Protein AF-A0A1Q3C7D0-F1 (afdb_monomer_lite)

Structure (mmCIF, N/CA/C/O backbone):
data_AF-A0A1Q3C7D0-F1
#
_entry.id   AF-A0A1Q3C7D0-F1
#
loop_
_atom_site.group_PDB
_atom_site.id
_atom_site.type_symbol
_atom_site.label_atom_id
_atom_site.label_alt_id
_atom_site.label_comp_id
_atom_site.label_asym_id
_atom_site.label_entity_id
_atom_site.label_seq_id
_atom_site.pdbx_PDB_ins_code
_atom_site.Cartn_x
_atom_site.Cartn_y
_atom_site.Cartn_z
_atom_site.occupancy
_atom_site.B_iso_or_equiv
_atom_site.auth_seq_id
_atom_site.auth_comp_id
_atom_site.auth_asym_id
_atom_site.auth_atom_id
_atom_site.pdbx_PDB_model_num
ATOM 1 N N . LYS A 1 1 ? -3.053 6.860 -17.282 1.00 46.75 1 LYS A N 1
ATOM 2 C CA . LYS A 1 1 ? -3.068 5.687 -18.195 1.00 46.75 1 LYS A CA 1
ATOM 3 C C . LYS A 1 1 ? -2.509 4.430 -17.510 1.00 46.75 1 LYS A C 1
ATOM 5 O O . LYS A 1 1 ? -3.273 3.499 -17.340 1.00 46.75 1 LYS A O 1
ATOM 10 N N . TYR A 1 2 ? -1.270 4.442 -16.994 1.00 44.44 2 TYR A N 1
ATOM 11 C CA . TYR A 1 2 ? -0.650 3.322 -16.248 1.00 44.44 2 TYR A CA 1
ATOM 12 C C . TYR A 1 2 ? -1.366 2.951 -14.932 1.00 44.44 2 TYR A C 1
ATOM 14 O O . TYR A 1 2 ? -1.734 1.800 -14.730 1.00 44.44 2 TYR A O 1
ATOM 22 N N . ALA A 1 3 ? -1.663 3.937 -14.076 1.00 39.59 3 ALA A N 1
ATOM 23 C CA . ALA A 1 3 ? -2.374 3.705 -12.813 1.00 39.59 3 ALA A CA 1
ATOM 24 C C . ALA A 1 3 ? -3.769 3.091 -13.017 1.00 39.59 3 ALA A C 1
ATOM 26 O O . ALA A 1 3 ? -4.148 2.187 -12.288 1.00 39.59 3 ALA A O 1
ATOM 27 N N . SER A 1 4 ? -4.509 3.530 -14.041 1.00 49.75 4 SER A N 1
ATOM 28 C CA . SER A 1 4 ? -5.826 2.976 -14.381 1.00 49.75 4 SER A CA 1
ATOM 29 C C . SER A 1 4 ? -5.745 1.535 -14.884 1.00 49.75 4 SER A C 1
ATOM 31 O O . SER A 1 4 ? -6.650 0.753 -14.624 1.00 49.75 4 SER A O 1
ATOM 33 N N . ASP A 1 5 ? -4.673 1.177 -15.591 1.00 59.44 5 ASP A N 1
ATOM 34 C CA . ASP A 1 5 ? -4.460 -0.173 -16.119 1.00 59.44 5 ASP A CA 1
ATOM 35 C C . ASP A 1 5 ? -4.084 -1.163 -15.007 1.00 59.44 5 ASP A C 1
ATOM 37 O O . ASP A 1 5 ? -4.596 -2.281 -14.942 1.00 59.44 5 ASP A O 1
ATOM 41 N N . ILE A 1 6 ? -3.264 -0.705 -14.057 1.00 54.91 6 ILE A N 1
ATOM 42 C CA . ILE A 1 6 ? -2.971 -1.447 -12.830 1.00 54.91 6 ILE A CA 1
ATOM 43 C C . ILE A 1 6 ? -4.221 -1.553 -11.965 1.00 54.91 6 ILE A C 1
ATOM 45 O O . ILE A 1 6 ? -4.510 -2.631 -11.463 1.00 54.91 6 ILE A O 1
ATOM 49 N N . PHE A 1 7 ? -4.988 -0.472 -11.810 1.00 50.56 7 PHE A N 1
ATOM 50 C CA . PHE A 1 7 ? -6.215 -0.496 -11.019 1.00 50.56 7 PHE A CA 1
ATOM 51 C C . PHE A 1 7 ? -7.241 -1.462 -11.621 1.00 50.56 7 PHE A C 1
ATOM 53 O O . PHE A 1 7 ? -7.872 -2.200 -10.876 1.00 50.56 7 PHE A O 1
ATOM 60 N N . LYS A 1 8 ? -7.338 -1.531 -12.958 1.00 54.22 8 LYS A N 1
ATOM 61 C CA . LYS A 1 8 ? -8.149 -2.529 -13.676 1.00 54.22 8 LYS A CA 1
ATOM 62 C C . LYS A 1 8 ? -7.659 -3.964 -13.452 1.00 54.22 8 LYS A C 1
ATOM 64 O O . LYS A 1 8 ? -8.473 -4.860 -13.241 1.00 54.22 8 LYS A O 1
ATOM 69 N N . ARG A 1 9 ? -6.343 -4.203 -13.458 1.00 53.06 9 ARG A N 1
ATOM 70 C CA . ARG A 1 9 ? -5.770 -5.525 -13.135 1.00 53.06 9 ARG A CA 1
ATOM 71 C C . ARG A 1 9 ? -5.977 -5.906 -11.667 1.00 53.06 9 ARG A C 1
ATOM 73 O O . ARG A 1 9 ? -6.390 -7.023 -11.384 1.00 53.06 9 ARG A O 1
ATOM 80 N N . ALA A 1 10 ? -5.782 -4.972 -10.742 1.00 49.03 10 ALA A N 1
ATOM 81 C CA . ALA A 1 10 ? -6.0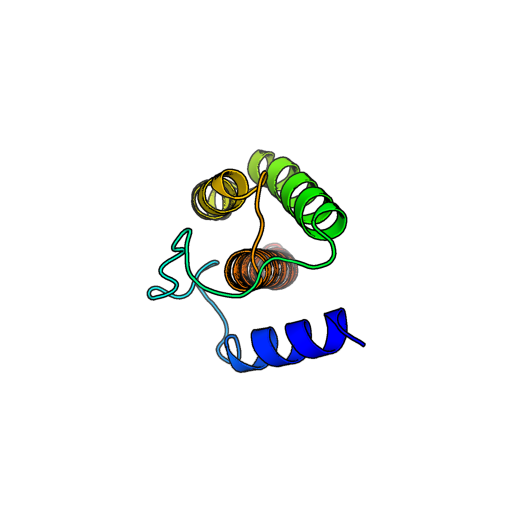28 -5.167 -9.317 1.00 49.03 10 ALA A CA 1
ATOM 82 C C . ALA A 1 10 ? -7.522 -5.380 -9.016 1.00 49.03 10 ALA A C 1
ATOM 84 O O . ALA A 1 10 ? -7.868 -6.193 -8.164 1.00 49.03 10 ALA A O 1
ATOM 85 N N . SER A 1 11 ? -8.426 -4.709 -9.741 1.00 46.47 11 SER A N 1
ATOM 86 C CA . SER A 1 11 ? -9.871 -4.926 -9.616 1.00 46.47 11 SER A CA 1
ATOM 87 C C . SER A 1 11 ? -10.315 -6.283 -10.166 1.00 46.47 11 SER A C 1
ATOM 89 O O . SER A 1 11 ? -11.238 -6.871 -9.613 1.00 46.47 11 SER A O 1
ATOM 91 N N . LEU A 1 12 ? -9.647 -6.795 -11.210 1.00 51.47 12 LEU A N 1
ATOM 92 C CA . LEU A 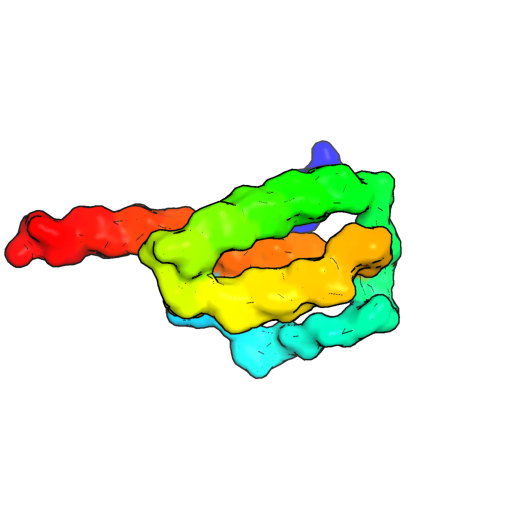1 12 ? -9.863 -8.150 -11.737 1.00 51.47 12 LEU A CA 1
ATOM 93 C C . LEU A 1 12 ? -9.387 -9.230 -10.754 1.00 51.47 12 LEU A C 1
ATOM 95 O O . LEU A 1 12 ? -10.084 -10.224 -10.569 1.00 51.47 12 LEU A O 1
ATOM 99 N N . ILE A 1 13 ? -8.252 -9.012 -10.084 1.00 49.34 13 ILE A N 1
ATOM 100 C CA . ILE A 1 13 ? -7.720 -9.928 -9.060 1.00 49.34 13 ILE A CA 1
ATOM 101 C C . ILE A 1 13 ? -8.549 -9.861 -7.761 1.00 49.34 13 ILE A C 1
ATOM 103 O O . ILE A 1 13 ? -8.751 -10.877 -7.112 1.00 49.34 13 ILE A O 1
ATOM 107 N N . GLY A 1 14 ? -9.090 -8.693 -7.398 1.00 46.81 14 GLY A N 1
ATOM 108 C CA . GLY A 1 14 ? -9.853 -8.480 -6.159 1.00 46.81 14 GLY A CA 1
ATOM 109 C C . GLY A 1 14 ? -11.380 -8.470 -6.312 1.00 46.81 14 GLY A C 1
ATOM 110 O O . GLY A 1 14 ? -12.049 -7.743 -5.580 1.00 46.81 14 GLY A O 1
ATOM 111 N N . SER A 1 15 ? -11.974 -9.160 -7.291 1.00 40.50 15 SER A N 1
ATOM 112 C CA . SER A 1 15 ? -13.433 -9.079 -7.534 1.00 40.50 15 SER A CA 1
ATOM 113 C C . SER A 1 15 ? -14.313 -9.870 -6.549 1.00 40.50 15 SER A C 1
ATOM 115 O O . SER A 1 15 ? -15.535 -9.864 -6.680 1.00 40.50 15 SER A O 1
ATOM 117 N N . LYS A 1 16 ? -13.733 -10.475 -5.508 1.00 43.09 16 LYS A N 1
ATOM 118 C CA . LYS A 1 16 ? -14.461 -10.946 -4.324 1.00 43.09 16 LYS A CA 1
ATOM 119 C C . LYS A 1 16 ? -14.143 -10.029 -3.153 1.00 43.09 16 LYS A C 1
ATOM 121 O O . LYS A 1 16 ? -12.997 -9.643 -2.968 1.00 43.09 16 LYS A O 1
ATOM 126 N N . THR A 1 17 ? -15.177 -9.658 -2.406 1.00 44.16 17 THR A N 1
ATOM 127 C CA . THR A 1 17 ? -15.101 -8.983 -1.103 1.00 44.16 17 THR A CA 1
ATOM 128 C C . THR A 1 17 ? -13.962 -9.581 -0.280 1.00 44.16 17 THR A C 1
ATOM 130 O O . THR A 1 17 ? -14.088 -10.698 0.222 1.00 44.16 17 THR A O 1
ATOM 133 N N . SER A 1 18 ? -12.826 -8.887 -0.221 1.00 45.62 18 SER A N 1
ATOM 134 C C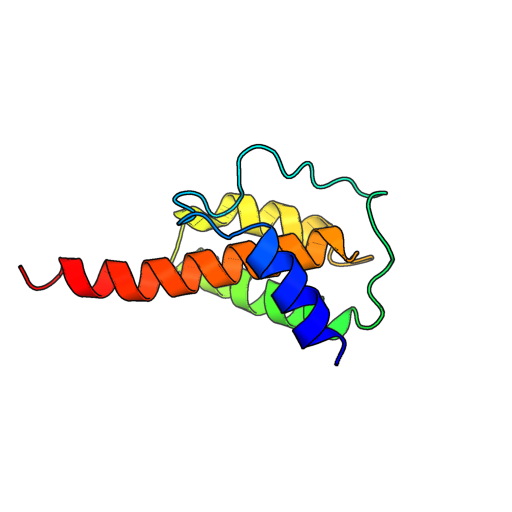A . SER A 1 18 ? -11.610 -9.457 0.351 1.00 45.62 18 SER A CA 1
ATOM 135 C C . SER A 1 18 ? -11.687 -9.295 1.859 1.00 45.62 18 SER A C 1
ATOM 137 O O . SER A 1 18 ? -11.424 -8.224 2.397 1.00 45.62 18 SER A O 1
ATOM 139 N N . THR A 1 19 ? -12.080 -10.361 2.552 1.00 54.97 19 THR A N 1
ATOM 140 C CA . THR A 1 19 ? -12.074 -10.446 4.020 1.00 54.97 19 THR A CA 1
ATOM 141 C C . THR A 1 19 ? -10.663 -10.425 4.609 1.00 54.97 19 THR A C 1
ATOM 143 O O . THR A 1 19 ? -10.513 -10.191 5.803 1.00 54.97 19 THR A O 1
ATOM 146 N N . SER A 1 20 ? -9.633 -10.639 3.786 1.00 58.69 20 SER A N 1
ATOM 147 C CA . SER A 1 20 ? -8.219 -10.562 4.159 1.00 58.69 20 SER A CA 1
ATOM 148 C C . SER A 1 20 ? -7.502 -9.484 3.337 1.00 58.69 20 SER A C 1
ATOM 150 O O . SER A 1 20 ? -7.773 -9.363 2.139 1.00 58.69 20 SER A O 1
ATOM 152 N N . PRO A 1 21 ? -6.561 -8.717 3.916 1.00 59.06 21 PRO A N 1
ATOM 153 C CA . PRO A 1 21 ? -5.808 -7.696 3.185 1.00 59.06 21 PRO A CA 1
ATOM 154 C C . PRO A 1 21 ? -4.854 -8.261 2.116 1.00 59.06 21 PRO A C 1
ATOM 156 O O . PRO A 1 21 ? -4.435 -7.531 1.218 1.00 59.06 21 PRO A O 1
ATOM 159 N N . LEU A 1 22 ? -4.541 -9.557 2.177 1.00 63.62 22 LEU A N 1
ATOM 160 C CA . LEU A 1 22 ? -3.912 -10.313 1.096 1.00 63.62 22 LEU A CA 1
ATOM 161 C C . LEU A 1 22 ? -4.700 -11.615 0.910 1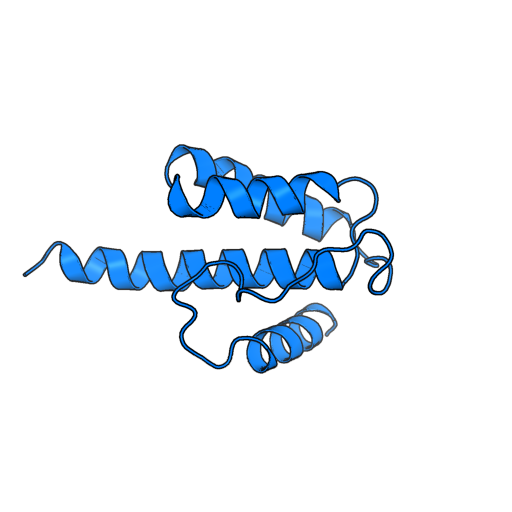.00 63.62 22 LEU A C 1
ATOM 163 O O . LEU A 1 22 ? -4.861 -12.382 1.863 1.00 63.62 22 LEU A O 1
ATOM 167 N N . GLU A 1 23 ? -5.205 -11.873 -0.298 1.00 54.94 23 GLU A N 1
ATOM 168 C CA . GLU A 1 23 ? -5.714 -13.203 -0.655 1.00 54.94 23 GLU A CA 1
ATOM 169 C C . GLU A 1 23 ? -4.600 -14.230 -0.403 1.00 54.94 23 GLU A C 1
ATOM 171 O O . GLU A 1 23 ? -3.444 -13.984 -0.758 1.00 54.94 23 GLU A O 1
ATOM 176 N N . GLN A 1 24 ? -4.946 -15.366 0.212 1.00 43.69 24 GLN A N 1
ATOM 177 C CA . GLN A 1 24 ? -4.050 -16.408 0.751 1.00 43.69 24 GLN A CA 1
ATOM 178 C C . GLN A 1 24 ? -3.030 -17.028 -0.235 1.00 43.69 24 GLN A C 1
ATOM 180 O O . GLN A 1 24 ? -2.351 -17.983 0.120 1.00 43.69 24 GLN A O 1
ATOM 185 N N . ASN A 1 25 ? -2.874 -16.499 -1.450 1.00 44.91 25 ASN A N 1
ATOM 186 C CA . ASN A 1 25 ? -1.999 -17.033 -2.493 1.00 44.91 25 ASN A CA 1
ATOM 187 C C . ASN A 1 25 ? -1.079 -15.994 -3.164 1.00 44.91 25 ASN A C 1
ATOM 189 O O . ASN A 1 25 ? -0.413 -16.323 -4.147 1.00 44.91 25 ASN A O 1
ATOM 193 N N . VAL A 1 26 ? -0.988 -14.751 -2.668 1.00 55.25 26 VAL A N 1
ATOM 194 C CA . VAL A 1 26 ? -0.008 -13.785 -3.205 1.00 55.25 26 VAL A CA 1
ATOM 195 C C . VAL A 1 26 ? 1.377 -14.088 -2.631 1.00 55.25 26 VAL A C 1
ATOM 197 O O . VAL A 1 26 ? 1.792 -13.536 -1.615 1.00 55.25 26 VAL A O 1
ATOM 200 N N . ILE A 1 27 ? 2.113 -14.977 -3.296 1.00 57.34 27 ILE A N 1
ATOM 201 C CA . ILE A 1 27 ? 3.533 -15.197 -3.014 1.00 57.34 27 ILE A CA 1
ATOM 202 C C . ILE A 1 27 ? 4.303 -13.969 -3.530 1.00 57.34 27 ILE A C 1
ATOM 204 O O . ILE A 1 27 ? 4.590 -13.853 -4.724 1.00 57.34 27 ILE A O 1
ATOM 208 N N . LEU A 1 28 ? 4.614 -13.030 -2.632 1.00 64.19 28 LEU A N 1
ATOM 209 C CA . LEU A 1 28 ? 5.478 -11.879 -2.910 1.00 64.19 28 LEU A CA 1
ATOM 210 C C . LEU A 1 28 ? 6.922 -12.369 -3.063 1.00 64.19 28 LEU A C 1
ATOM 212 O O . LEU A 1 28 ? 7.636 -12.544 -2.079 1.00 64.19 28 LEU A O 1
ATOM 216 N N . ARG A 1 29 ? 7.340 -12.648 -4.301 1.00 69.81 29 ARG A N 1
ATOM 217 C CA . ARG A 1 29 ? 8.726 -13.013 -4.614 1.00 69.81 29 ARG A CA 1
ATOM 218 C C . ARG A 1 29 ? 9.498 -11.820 -5.169 1.00 69.81 29 ARG A C 1
ATOM 220 O O . ARG A 1 29 ? 8.973 -11.086 -6.002 1.00 69.81 29 ARG A O 1
ATOM 227 N N . TYR A 1 30 ? 10.768 -11.713 -4.777 1.00 61.03 30 TYR A N 1
ATOM 228 C CA . TYR A 1 30 ? 11.708 -10.664 -5.198 1.00 61.03 30 TYR A CA 1
ATOM 229 C C . TYR A 1 30 ? 11.899 -10.549 -6.716 1.00 61.03 30 TYR A C 1
ATOM 231 O O . TYR A 1 30 ? 12.230 -9.477 -7.222 1.00 61.03 30 TYR A O 1
ATOM 239 N N . ASP A 1 31 ? 11.716 -11.646 -7.441 1.00 64.81 31 ASP A N 1
ATOM 240 C CA . ASP A 1 31 ? 11.949 -11.795 -8.874 1.00 64.81 31 ASP A CA 1
ATOM 241 C C . ASP A 1 31 ? 10.666 -11.734 -9.716 1.00 64.81 31 ASP A C 1
ATOM 243 O O . ASP A 1 31 ? 10.743 -11.694 -10.945 1.00 64.81 31 ASP A O 1
ATOM 247 N N . ASN A 1 32 ? 9.490 -11.670 -9.087 1.00 70.94 32 ASN A N 1
ATOM 248 C CA . ASN A 1 32 ? 8.228 -11.754 -9.808 1.00 70.94 32 ASN A CA 1
ATOM 249 C C . ASN A 1 32 ? 7.745 -10.374 -10.283 1.00 70.94 32 ASN A C 1
ATOM 251 O O . ASN A 1 32 ? 7.607 -9.440 -9.491 1.00 70.94 32 ASN A O 1
ATOM 255 N N . GLY A 1 33 ? 7.429 -10.259 -11.572 1.00 75.75 33 GLY A N 1
ATOM 256 C CA . GLY A 1 33 ? 6.924 -9.037 -12.204 1.00 75.75 33 GLY A CA 1
ATOM 257 C C . GLY A 1 33 ? 8.000 -8.044 -12.655 1.00 75.75 33 GLY A C 1
ATOM 258 O O . GLY A 1 33 ? 9.184 -8.167 -12.344 1.00 75.75 33 GLY A O 1
ATOM 259 N N . GLU A 1 34 ? 7.559 -7.039 -13.407 1.00 83.50 34 GLU A N 1
ATOM 260 C CA . GLU A 1 34 ? 8.417 -5.985 -13.962 1.00 83.50 34 GLU A CA 1
ATOM 261 C C . GLU A 1 34 ? 8.782 -4.925 -12.920 1.00 83.50 34 GLU A C 1
ATOM 263 O O . GLU A 1 34 ? 7.984 -4.631 -12.021 1.00 83.50 34 GLU A O 1
ATOM 268 N N . LEU A 1 35 ? 9.967 -4.327 -13.074 1.00 85.31 35 LEU A N 1
ATOM 269 C CA . LEU A 1 35 ? 10.399 -3.170 -12.293 1.00 85.31 35 LEU A CA 1
ATOM 270 C C . LEU A 1 35 ? 9.404 -2.022 -12.442 1.00 85.31 35 LEU A C 1
ATOM 272 O O . LEU A 1 35 ? 8.910 -1.728 -13.531 1.00 85.31 35 LEU A O 1
ATOM 276 N N . LEU A 1 36 ? 9.105 -1.358 -11.331 1.00 84.06 36 LEU A N 1
ATOM 277 C CA . LEU A 1 36 ? 8.150 -0.267 -11.345 1.00 84.06 36 LEU A CA 1
ATOM 278 C C . LEU A 1 36 ? 8.780 0.982 -11.980 1.00 84.06 36 LEU A C 1
ATOM 280 O O . LEU A 1 36 ? 9.757 1.516 -11.466 1.00 84.06 36 LEU A O 1
ATOM 284 N N . LEU A 1 37 ? 8.165 1.495 -13.051 1.00 79.75 37 LEU A N 1
ATOM 285 C CA . LEU A 1 37 ? 8.610 2.713 -13.752 1.00 79.75 37 LEU A CA 1
ATOM 286 C C . LEU A 1 37 ? 8.706 3.950 -12.845 1.00 79.75 37 LEU A C 1
ATOM 288 O O . LEU A 1 37 ? 9.503 4.846 -13.102 1.00 79.75 37 LEU A O 1
ATOM 292 N N . ASN A 1 38 ? 7.878 4.019 -11.801 1.00 84.12 38 ASN A N 1
ATOM 293 C CA . ASN A 1 38 ? 7.895 5.116 -10.840 1.00 84.12 38 ASN A CA 1
ATOM 294 C C . ASN A 1 38 ? 7.941 4.576 -9.397 1.00 84.12 38 ASN A C 1
ATOM 296 O O . ASN A 1 38 ? 6.885 4.374 -8.787 1.00 84.12 38 ASN A O 1
ATOM 300 N N . PRO A 1 39 ? 9.142 4.358 -8.831 1.00 87.19 39 PRO A N 1
ATOM 301 C CA . PRO A 1 39 ? 9.300 3.869 -7.462 1.00 87.19 39 PRO A CA 1
ATOM 302 C C . PRO A 1 39 ? 8.872 4.898 -6.402 1.00 87.19 39 PRO A C 1
ATOM 304 O O . PRO A 1 39 ? 8.568 4.517 -5.274 1.00 87.19 39 PRO A O 1
ATOM 307 N N . ILE A 1 40 ? 8.793 6.191 -6.743 1.00 90.81 40 ILE A N 1
ATOM 308 C CA . ILE A 1 40 ? 8.395 7.254 -5.805 1.00 90.81 40 ILE A CA 1
ATOM 309 C C . ILE A 1 40 ? 6.942 7.054 -5.368 1.00 90.81 40 ILE A C 1
ATOM 311 O O . ILE A 1 40 ? 6.655 7.096 -4.173 1.00 90.81 40 ILE A O 1
ATOM 315 N N . LEU A 1 41 ? 6.043 6.758 -6.314 1.00 87.94 41 LEU A N 1
ATOM 316 C CA . LEU A 1 41 ? 4.634 6.486 -6.006 1.00 87.94 41 LEU A CA 1
ATOM 317 C C . LEU A 1 41 ? 4.475 5.285 -5.070 1.00 87.94 41 LEU A C 1
ATOM 319 O O . LEU A 1 41 ? 3.685 5.338 -4.133 1.00 87.94 41 LEU A O 1
ATOM 323 N N . TYR A 1 42 ? 5.249 4.218 -5.288 1.00 90.12 42 TYR A N 1
ATOM 324 C CA . TYR A 1 42 ? 5.254 3.061 -4.393 1.00 90.12 42 TYR A CA 1
ATOM 325 C C . TYR A 1 42 ? 5.646 3.466 -2.969 1.00 90.12 42 TYR A C 1
ATOM 327 O O . TYR A 1 42 ? 4.914 3.185 -2.021 1.00 90.12 42 TYR A O 1
ATOM 335 N N . ARG A 1 43 ? 6.765 4.185 -2.824 1.00 91.81 43 ARG A N 1
ATOM 336 C CA . ARG A 1 43 ? 7.288 4.616 -1.521 1.00 91.81 43 ARG A CA 1
ATOM 337 C C . ARG A 1 43 ? 6.320 5.540 -0.784 1.00 91.81 43 ARG A C 1
ATOM 339 O O . ARG A 1 43 ? 6.151 5.390 0.422 1.00 91.81 43 ARG A O 1
ATOM 346 N N . GLN A 1 44 ? 5.656 6.451 -1.496 1.00 93.12 44 GLN A N 1
ATOM 347 C CA . GLN A 1 44 ? 4.636 7.328 -0.917 1.00 93.12 44 GLN A CA 1
ATOM 348 C C . GLN A 1 44 ? 3.456 6.530 -0.351 1.00 93.12 44 GLN A C 1
ATOM 350 O O . GLN A 1 44 ? 3.070 6.746 0.796 1.00 93.12 44 GLN A O 1
ATOM 355 N N . LEU A 1 45 ? 2.923 5.573 -1.119 1.00 92.12 45 LEU A N 1
ATOM 356 C CA . LEU A 1 45 ? 1.804 4.741 -0.669 1.00 92.12 45 LEU A CA 1
ATOM 357 C C . LEU A 1 45 ? 2.188 3.843 0.511 1.00 92.12 45 LEU A C 1
ATOM 359 O O . LEU A 1 45 ? 1.434 3.752 1.479 1.00 92.12 45 LEU A O 1
ATOM 363 N N . VAL A 1 46 ? 3.367 3.215 0.466 1.00 92.88 46 VAL A N 1
ATOM 364 C CA . VAL A 1 46 ? 3.872 2.416 1.591 1.00 92.88 46 VAL A CA 1
ATOM 365 C C . VAL A 1 46 ? 4.075 3.289 2.830 1.00 92.88 46 VAL A C 1
ATOM 367 O O . VAL A 1 46 ? 3.690 2.875 3.917 1.00 92.88 46 VAL A O 1
ATOM 370 N N . GLY A 1 47 ? 4.577 4.519 2.684 1.00 93.81 47 GLY A N 1
ATOM 371 C CA . GLY A 1 47 ? 4.688 5.474 3.791 1.00 93.81 47 GLY A CA 1
ATOM 372 C C . GLY A 1 47 ? 3.340 5.783 4.453 1.00 93.81 47 GLY A C 1
ATOM 373 O O . GLY A 1 47 ? 3.234 5.765 5.679 1.00 93.81 47 GLY A O 1
ATOM 374 N N . SER A 1 48 ? 2.281 5.984 3.662 1.00 93.00 48 SER A N 1
ATOM 375 C CA . SER A 1 48 ? 0.923 6.153 4.198 1.00 93.00 48 SER A CA 1
ATOM 376 C C . SER A 1 48 ? 0.416 4.901 4.924 1.00 93.00 48 SER A C 1
ATOM 378 O O . SER A 1 48 ? -0.221 5.013 5.970 1.00 93.00 48 SER A O 1
ATOM 380 N N . LEU A 1 49 ? 0.716 3.705 4.407 1.00 91.81 49 LEU A N 1
ATOM 381 C CA . LEU A 1 49 ? 0.347 2.444 5.054 1.00 91.81 49 LEU A CA 1
ATOM 382 C C . LEU A 1 49 ? 1.089 2.228 6.378 1.00 91.81 49 LEU A C 1
ATOM 384 O O . LEU A 1 49 ? 0.468 1.806 7.348 1.00 91.81 49 LEU A O 1
ATOM 388 N N . VAL A 1 50 ? 2.379 2.567 6.450 1.00 93.38 50 VAL A N 1
ATOM 389 C CA . VAL A 1 50 ? 3.171 2.518 7.692 1.00 93.38 50 VAL A CA 1
ATOM 390 C C . VAL A 1 50 ? 2.529 3.386 8.767 1.00 93.38 50 VAL A C 1
ATOM 392 O O . VAL A 1 50 ? 2.362 2.934 9.895 1.00 93.38 50 VAL A O 1
ATOM 395 N N . TYR A 1 51 ? 2.091 4.597 8.423 1.00 91.75 51 TYR A N 1
ATOM 396 C CA . TYR A 1 51 ? 1.385 5.452 9.376 1.00 91.75 51 TYR A CA 1
ATOM 397 C C . TYR A 1 51 ? 0.094 4.794 9.890 1.00 91.75 51 TYR A C 1
ATOM 399 O O . TYR A 1 51 ? -0.171 4.792 11.090 1.00 91.75 51 TYR A O 1
ATOM 407 N N . LEU A 1 52 ? -0.674 4.159 9.000 1.00 88.69 52 LEU A N 1
ATOM 408 C CA . LEU A 1 52 ? -1.907 3.457 9.367 1.00 88.69 52 LEU A CA 1
ATOM 409 C C . LEU A 1 52 ? -1.677 2.246 10.279 1.00 88.69 52 LEU A C 1
ATOM 411 O O . LEU A 1 52 ? -2.550 1.943 11.087 1.00 88.69 52 LEU A O 1
ATOM 415 N N . THR A 1 53 ? -0.519 1.582 10.220 1.00 90.75 53 THR A N 1
ATOM 416 C CA . THR A 1 53 ? -0.223 0.462 11.136 1.00 90.75 53 THR A CA 1
ATOM 417 C C . THR A 1 53 ? -0.207 0.864 12.612 1.00 90.75 53 THR A C 1
ATOM 419 O O . THR A 1 53 ? -0.433 0.014 13.468 1.00 90.75 53 THR A O 1
ATOM 422 N N . MET A 1 54 ? -0.022 2.154 12.917 1.00 88.88 54 MET A N 1
ATOM 423 C CA . MET A 1 54 ? -0.067 2.666 14.292 1.00 88.88 54 MET A CA 1
ATOM 424 C C . MET A 1 54 ? -1.475 2.614 14.893 1.00 88.88 54 MET A C 1
ATOM 426 O O . MET A 1 54 ? -1.624 2.499 16.105 1.00 88.88 54 MET A O 1
ATOM 430 N N . THR A 1 55 ? -2.514 2.695 14.059 1.00 84.75 55 THR A N 1
ATOM 431 C CA . THR A 1 55 ? -3.921 2.662 14.491 1.00 84.75 55 THR A CA 1
ATOM 432 C C . THR A 1 55 ? -4.637 1.375 14.087 1.00 84.75 55 THR A C 1
ATOM 434 O O . THR A 1 55 ? -5.720 1.091 14.598 1.00 84.75 55 THR A O 1
ATOM 437 N N . ARG A 1 56 ? -4.048 0.582 13.182 1.00 83.88 56 ARG A N 1
ATOM 438 C CA . ARG A 1 56 ? -4.633 -0.640 12.620 1.00 83.88 56 ARG A CA 1
ATOM 439 C C . ARG A 1 56 ? -3.648 -1.802 12.618 1.00 83.88 56 ARG A C 1
ATOM 441 O O . ARG A 1 56 ? -2.856 -1.980 11.692 1.00 83.88 56 ARG A O 1
ATOM 448 N N . LEU A 1 57 ? -3.733 -2.621 13.666 1.00 86.44 57 LEU A N 1
ATOM 449 C CA . LEU A 1 57 ? -2.857 -3.779 13.845 1.00 86.44 57 LEU A CA 1
ATOM 450 C C . LEU A 1 57 ? -3.164 -4.937 12.882 1.00 86.44 57 LEU A C 1
ATOM 452 O O . LEU A 1 57 ? -2.286 -5.748 12.598 1.00 86.44 57 LEU A O 1
ATOM 456 N N . ASP A 1 58 ? -4.375 -4.986 12.325 1.00 83.06 58 ASP A N 1
ATOM 457 C CA . ASP A 1 58 ? -4.832 -6.017 11.387 1.00 83.06 58 ASP A CA 1
ATOM 458 C C . ASP A 1 58 ? -4.101 -5.984 10.032 1.00 83.06 58 ASP A C 1
ATOM 460 O O . ASP A 1 58 ? -4.090 -6.980 9.310 1.00 83.06 58 ASP A O 1
ATOM 464 N N . ILE A 1 59 ? -3.436 -4.870 9.705 1.00 86.38 59 ILE A N 1
ATOM 465 C CA . ILE A 1 59 ? -2.645 -4.714 8.476 1.00 86.38 59 ILE A CA 1
ATOM 466 C C . ILE A 1 59 ? -1.126 -4.697 8.711 1.00 86.38 59 ILE A C 1
ATOM 468 O O . ILE A 1 59 ? -0.369 -4.648 7.744 1.00 86.38 59 ILE A O 1
ATOM 472 N N . VAL A 1 60 ? -0.647 -4.756 9.960 1.00 89.12 60 VAL A N 1
ATOM 473 C CA . VAL A 1 60 ? 0.792 -4.627 10.285 1.00 89.12 60 VAL A CA 1
ATOM 474 C C . VAL A 1 60 ? 1.634 -5.641 9.521 1.00 89.12 60 VAL A C 1
ATOM 476 O O . VAL A 1 60 ? 2.618 -5.274 8.881 1.00 89.12 60 VAL A O 1
ATOM 479 N N . TYR A 1 61 ? 1.227 -6.911 9.553 1.00 88.19 61 TYR A N 1
ATOM 480 C CA . TYR A 1 61 ? 1.979 -7.996 8.928 1.00 88.19 61 TYR A CA 1
ATOM 481 C C . TYR A 1 61 ? 2.134 -7.787 7.416 1.00 88.19 61 TYR A C 1
ATOM 483 O O . TYR A 1 61 ? 3.240 -7.824 6.882 1.00 88.19 61 TYR A O 1
ATOM 491 N N . VAL A 1 62 ? 1.031 -7.497 6.726 1.00 86.94 62 VAL A N 1
ATOM 492 C CA . VAL A 1 62 ? 1.031 -7.327 5.267 1.00 86.94 62 VAL A CA 1
ATOM 493 C C . VAL A 1 62 ? 1.754 -6.054 4.829 1.00 86.94 62 VAL A C 1
ATOM 495 O O . VAL A 1 62 ? 2.408 -6.047 3.787 1.00 86.94 62 VAL A O 1
ATOM 498 N N . VAL A 1 63 ? 1.700 -4.994 5.641 1.00 90.62 63 VAL A N 1
ATOM 499 C CA . VAL A 1 63 ? 2.468 -3.766 5.411 1.00 90.62 63 VAL A CA 1
ATOM 500 C C . VAL A 1 63 ? 3.963 -4.031 5.591 1.00 90.62 63 VAL A C 1
ATOM 502 O O . VAL A 1 63 ? 4.765 -3.580 4.776 1.00 90.62 63 VAL A O 1
ATOM 505 N N . HIS A 1 64 ? 4.349 -4.828 6.590 1.00 91.00 64 HIS A N 1
ATOM 506 C CA . HIS A 1 64 ? 5.744 -5.210 6.791 1.00 91.00 64 HIS A CA 1
ATOM 507 C C . HIS A 1 64 ? 6.323 -5.962 5.582 1.00 91.00 64 HIS A C 1
ATOM 509 O O . HIS A 1 64 ? 7.447 -5.677 5.175 1.00 91.00 64 HIS A O 1
ATOM 515 N N . LEU A 1 65 ? 5.540 -6.844 4.948 1.00 89.19 65 LEU A N 1
ATOM 516 C CA . LEU A 1 65 ? 5.961 -7.545 3.729 1.00 89.19 65 LEU A CA 1
ATOM 517 C C . LEU A 1 65 ? 6.272 -6.578 2.579 1.00 89.19 65 LEU A C 1
ATOM 519 O O . LEU A 1 65 ? 7.300 -6.710 1.925 1.00 89.19 65 LEU A O 1
ATOM 523 N N . VAL A 1 66 ? 5.425 -5.574 2.332 1.00 89.88 66 VAL A N 1
ATOM 524 C CA . VAL A 1 66 ? 5.644 -4.635 1.213 1.00 89.88 66 VAL A CA 1
ATOM 525 C C . VAL A 1 66 ? 6.776 -3.631 1.480 1.00 89.88 66 VAL A C 1
ATOM 527 O O . VAL A 1 66 ? 7.410 -3.159 0.534 1.00 89.88 66 VAL A O 1
ATOM 530 N N . ILE A 1 67 ? 7.102 -3.342 2.746 1.00 92.00 67 ILE A N 1
ATOM 531 C CA . ILE A 1 67 ? 8.252 -2.492 3.110 1.00 92.00 67 ILE A CA 1
ATOM 532 C C . ILE A 1 67 ? 9.581 -3.120 2.667 1.00 92.00 67 ILE A C 1
ATOM 534 O O . ILE A 1 67 ? 10.490 -2.398 2.256 1.00 92.00 67 ILE A O 1
ATOM 538 N N . GLN A 1 68 ? 9.693 -4.451 2.679 1.00 90.62 68 GLN A N 1
ATOM 539 C CA . GLN A 1 68 ? 10.920 -5.161 2.283 1.00 90.62 68 GLN A CA 1
ATOM 540 C C . GLN A 1 68 ? 11.322 -4.915 0.817 1.00 90.62 68 GLN A C 1
ATOM 542 O O . GLN A 1 68 ? 12.475 -5.128 0.446 1.00 90.62 68 GLN A O 1
ATOM 547 N N . PHE A 1 69 ? 10.396 -4.416 -0.008 1.00 88.31 69 PHE A N 1
ATOM 548 C CA . PHE A 1 69 ? 10.600 -4.150 -1.432 1.00 88.31 69 PHE A CA 1
ATOM 549 C C . PHE A 1 69 ? 10.683 -2.651 -1.775 1.00 88.31 69 PHE A C 1
ATOM 551 O O . PHE A 1 69 ? 10.481 -2.266 -2.925 1.00 88.31 69 PHE A O 1
ATOM 558 N N . MET A 1 70 ? 10.964 -1.787 -0.792 1.00 88.00 70 MET A N 1
ATOM 559 C CA . MET A 1 70 ? 11.069 -0.327 -0.979 1.00 88.00 70 MET A CA 1
ATOM 560 C C . MET A 1 70 ? 12.239 0.108 -1.869 1.00 88.00 70 MET A C 1
ATOM 562 O O . MET A 1 70 ? 12.173 1.169 -2.504 1.00 88.00 70 MET A O 1
ATOM 566 N N . ASP A 1 71 ? 13.306 -0.689 -1.903 1.00 86.69 71 ASP A N 1
ATOM 567 C CA . ASP A 1 71 ? 14.500 -0.385 -2.686 1.00 86.69 71 ASP A CA 1
ATOM 568 C C . ASP A 1 71 ? 14.245 -0.600 -4.184 1.00 86.69 71 ASP A C 1
ATOM 570 O O . ASP A 1 71 ? 14.370 0.332 -4.979 1.00 86.69 71 ASP A O 1
ATOM 574 N N . VAL A 1 72 ? 13.742 -1.788 -4.536 1.00 87.81 72 VAL A N 1
ATOM 575 C CA . VAL A 1 72 ? 13.458 -2.208 -5.914 1.00 87.81 72 VAL A CA 1
ATOM 576 C C . VAL A 1 72 ? 11.999 -2.683 -6.036 1.00 87.81 72 VAL A C 1
ATOM 578 O O . VAL A 1 72 ? 11.727 -3.889 -6.087 1.00 87.81 72 VAL A O 1
ATOM 581 N N . PRO A 1 73 ? 11.016 -1.759 -6.057 1.00 87.88 73 PRO A N 1
ATOM 582 C CA . PRO A 1 73 ? 9.615 -2.134 -6.167 1.00 87.88 73 PRO A CA 1
ATOM 583 C C . PRO A 1 73 ? 9.300 -2.682 -7.561 1.00 87.88 73 PRO A C 1
ATOM 585 O O . PRO A 1 73 ? 9.803 -2.206 -8.582 1.00 87.88 73 PRO A O 1
ATOM 588 N N . ARG A 1 74 ? 8.407 -3.670 -7.604 1.00 88.75 74 ARG A N 1
ATOM 589 C CA . ARG A 1 74 ? 7.922 -4.314 -8.826 1.00 88.75 74 ARG A CA 1
ATOM 590 C C . ARG A 1 74 ? 6.411 -4.187 -8.923 1.00 88.75 74 ARG A C 1
ATOM 592 O O . ARG A 1 74 ? 5.725 -3.896 -7.942 1.00 88.75 74 ARG A O 1
ATOM 599 N N . SER A 1 75 ? 5.891 -4.414 -10.120 1.00 84.88 75 SER A N 1
ATOM 600 C CA . SER A 1 75 ? 4.455 -4.410 -10.419 1.00 84.88 75 SER A CA 1
ATOM 601 C C . SER A 1 75 ? 3.644 -5.306 -9.473 1.00 84.88 75 SER A C 1
ATOM 603 O O . SER A 1 75 ? 2.591 -4.888 -9.000 1.00 84.88 75 SER A O 1
ATOM 605 N N . THR A 1 76 ? 4.157 -6.485 -9.122 1.00 84.81 76 THR A N 1
ATOM 606 C CA . THR A 1 76 ? 3.557 -7.423 -8.153 1.00 84.81 76 THR A CA 1
ATOM 607 C C . THR A 1 76 ? 3.464 -6.830 -6.746 1.00 84.81 76 THR A C 1
ATOM 609 O O . THR A 1 76 ? 2.395 -6.856 -6.136 1.00 84.81 76 THR A O 1
ATOM 612 N N . HIS A 1 77 ? 4.546 -6.218 -6.257 1.00 88.62 77 HIS A N 1
ATOM 613 C CA . HIS A 1 77 ? 4.572 -5.527 -4.967 1.00 88.62 77 HIS A CA 1
ATOM 614 C C . HIS A 1 77 ? 3.564 -4.368 -4.955 1.00 88.62 77 HIS A C 1
ATOM 616 O O . HIS A 1 77 ? 2.831 -4.175 -3.988 1.00 88.62 77 HIS A O 1
ATOM 622 N N . PHE A 1 78 ? 3.481 -3.609 -6.051 1.00 87.25 78 PHE A N 1
ATOM 623 C CA . PHE A 1 78 ? 2.550 -2.488 -6.164 1.00 87.25 78 PHE A CA 1
ATOM 624 C C . PHE A 1 78 ? 1.083 -2.945 -6.198 1.00 87.25 78 PHE A C 1
ATOM 626 O O . PHE A 1 78 ? 0.235 -2.307 -5.578 1.00 87.25 78 PHE A O 1
ATOM 633 N N . VAL A 1 79 ? 0.773 -4.077 -6.841 1.00 86.00 79 VAL A N 1
ATOM 634 C CA . VAL A 1 79 ? -0.566 -4.688 -6.767 1.00 86.00 79 VAL A CA 1
ATOM 635 C C . VAL A 1 79 ? -0.922 -5.051 -5.323 1.00 86.00 79 VAL A C 1
ATOM 637 O O . VAL A 1 79 ? -2.029 -4.744 -4.888 1.00 86.00 79 VAL A O 1
ATOM 640 N N . ALA A 1 80 ? 0.009 -5.617 -4.549 1.00 86.00 80 ALA A N 1
ATOM 641 C CA . ALA A 1 80 ? -0.230 -5.911 -3.136 1.00 86.00 80 ALA A CA 1
ATOM 642 C C . ALA A 1 80 ? -0.512 -4.643 -2.311 1.00 86.00 80 ALA A C 1
ATOM 644 O O . ALA A 1 80 ? -1.474 -4.619 -1.546 1.00 86.00 80 ALA A O 1
ATOM 645 N N . VAL A 1 81 ? 0.244 -3.560 -2.526 1.00 90.12 81 VAL A N 1
ATOM 646 C CA . VAL A 1 81 ? -0.029 -2.249 -1.903 1.00 90.12 81 VAL A CA 1
ATOM 647 C C . VAL A 1 81 ? -1.446 -1.761 -2.227 1.00 90.12 81 VAL A C 1
ATOM 649 O O . VAL A 1 81 ? -2.161 -1.303 -1.335 1.00 90.12 81 VAL A O 1
ATOM 652 N N . LEU A 1 82 ? -1.894 -1.896 -3.479 1.00 88.00 82 LEU A N 1
ATOM 653 C CA . LEU A 1 82 ? -3.255 -1.521 -3.875 1.00 88.00 82 LEU A CA 1
ATOM 654 C C . LEU A 1 82 ? -4.331 -2.399 -3.220 1.00 88.00 82 LEU A C 1
ATOM 656 O O . LEU A 1 82 ? -5.374 -1.872 -2.831 1.00 88.00 82 LEU A O 1
ATOM 660 N N . CYS A 1 83 ? -4.090 -3.703 -3.060 1.00 85.12 83 CYS A N 1
ATOM 661 C CA . CYS A 1 83 ? -4.999 -4.596 -2.336 1.00 85.12 83 CYS A CA 1
ATOM 662 C C . CYS A 1 83 ? -5.139 -4.185 -0.865 1.00 85.12 83 CYS A C 1
ATOM 664 O O . CYS A 1 83 ? -6.263 -4.067 -0.377 1.00 85.12 83 CYS A O 1
ATOM 666 N N . ILE A 1 84 ? -4.028 -3.868 -0.189 1.00 87.81 84 ILE A N 1
ATOM 667 C CA . ILE A 1 84 ? -4.049 -3.382 1.199 1.00 87.81 84 ILE A CA 1
ATOM 668 C C . ILE A 1 84 ? -4.836 -2.067 1.288 1.00 87.81 84 ILE A C 1
ATOM 670 O O . ILE A 1 84 ? -5.713 -1.930 2.138 1.00 87.81 84 ILE A O 1
ATOM 674 N N . LEU A 1 85 ? -4.589 -1.111 0.385 1.00 87.44 85 LEU A N 1
ATOM 675 C CA . LEU A 1 85 ? -5.325 0.161 0.349 1.00 87.44 85 LEU A CA 1
ATOM 676 C C . LEU A 1 85 ? -6.827 -0.041 0.126 1.00 87.44 85 LEU A C 1
ATOM 678 O O . LEU A 1 85 ? -7.646 0.641 0.745 1.00 87.44 85 LEU A O 1
ATOM 682 N N . ARG A 1 86 ? -7.202 -0.988 -0.739 1.00 84.31 86 ARG A N 1
ATOM 683 C CA . ARG A 1 86 ? -8.603 -1.341 -0.970 1.00 84.31 86 ARG A CA 1
ATOM 684 C C . ARG A 1 86 ? -9.240 -1.952 0.275 1.00 84.31 86 ARG A C 1
ATOM 686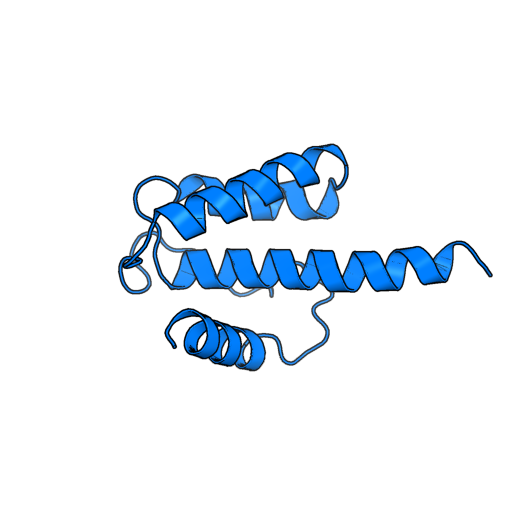 O O . ARG A 1 86 ? -10.321 -1.512 0.654 1.00 84.31 86 ARG A O 1
ATOM 693 N N . TYR A 1 87 ? -8.562 -2.889 0.933 1.00 84.38 87 TYR A N 1
ATOM 694 C CA . TYR A 1 87 ? -9.024 -3.471 2.192 1.00 84.38 87 TYR A CA 1
ATOM 695 C C . TYR A 1 87 ? -9.211 -2.398 3.272 1.00 84.38 87 TYR A C 1
ATOM 697 O O . TYR A 1 87 ? -10.253 -2.349 3.926 1.00 84.38 87 TYR A O 1
ATOM 705 N N . VAL A 1 88 ? -8.249 -1.479 3.422 1.00 85.50 88 VAL A N 1
ATOM 706 C CA . VAL A 1 88 ? -8.355 -0.354 4.363 1.00 85.50 88 VAL A CA 1
ATOM 707 C C . VAL A 1 88 ? -9.576 0.506 4.042 1.00 85.50 88 VAL A C 1
ATOM 709 O O . VAL A 1 88 ? -10.349 0.822 4.943 1.00 85.50 88 VAL A O 1
ATOM 712 N N . LYS A 1 89 ? -9.790 0.846 2.766 1.00 84.19 89 LYS A N 1
ATOM 713 C CA . LYS A 1 89 ? -10.954 1.626 2.329 1.00 84.19 89 LYS A CA 1
ATOM 714 C C . LYS A 1 89 ? -12.270 0.915 2.652 1.00 84.19 89 LYS A C 1
ATOM 716 O O . LYS A 1 89 ? -13.169 1.542 3.202 1.00 84.19 89 LYS A O 1
ATOM 721 N N . GLU A 1 90 ? -12.392 -0.367 2.317 1.00 80.06 90 GLU A N 1
ATOM 722 C CA . GLU A 1 90 ? -13.614 -1.143 2.555 1.00 80.06 90 GLU A CA 1
ATOM 723 C C . GLU A 1 90 ? -13.895 -1.262 4.062 1.00 80.06 90 GLU A C 1
ATOM 725 O O . GLU A 1 90 ? -14.987 -0.937 4.519 1.00 80.06 90 GLU A O 1
ATOM 730 N N . THR A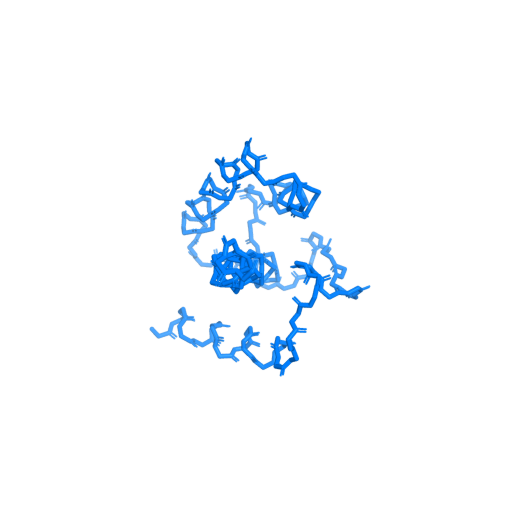 1 91 ? -12.895 -1.607 4.871 1.00 78.62 91 THR A N 1
ATOM 731 C CA . THR A 1 91 ? -13.056 -1.739 6.330 1.00 78.62 91 THR A CA 1
ATOM 732 C C . THR A 1 91 ? -13.250 -0.412 7.063 1.00 78.62 91 THR A C 1
ATOM 734 O O . THR A 1 91 ? -13.823 -0.409 8.149 1.00 78.62 91 THR A O 1
ATOM 737 N N . LEU A 1 92 ? -12.793 0.724 6.525 1.00 74.88 92 LEU A N 1
ATOM 738 C CA . LEU A 1 92 ? -13.147 2.048 7.058 1.00 74.88 92 LEU A CA 1
ATOM 739 C C . LEU A 1 92 ? -14.644 2.328 6.879 1.00 74.88 92 LEU A C 1
ATOM 741 O O . LEU A 1 92 ? -15.295 2.791 7.812 1.00 74.88 92 LEU A O 1
ATOM 745 N N . PHE A 1 93 ? -15.198 1.991 5.711 1.00 63.69 93 PHE A N 1
ATOM 746 C CA . PHE A 1 93 ? -16.627 2.143 5.436 1.00 63.69 93 PHE A CA 1
ATOM 747 C C . PHE A 1 93 ? -17.489 1.168 6.252 1.00 63.69 93 PHE A C 1
ATOM 749 O O . PHE A 1 93 ? -18.490 1.583 6.832 1.00 63.69 93 PHE A O 1
ATOM 756 N N . TYR A 1 94 ? -17.092 -0.104 6.359 1.00 57.72 94 TYR A N 1
ATOM 757 C CA . TYR A 1 94 ? -17.844 -1.103 7.131 1.00 57.72 94 TYR A CA 1
ATOM 758 C C . TYR A 1 94 ? -17.696 -0.940 8.654 1.00 57.72 94 TYR A C 1
ATOM 760 O O . TYR A 1 94 ? -18.647 -1.198 9.389 1.00 57.72 94 TYR A O 1
ATOM 768 N N . GLY A 1 95 ? -16.541 -0.478 9.146 1.00 51.38 95 GLY A N 1
ATOM 769 C CA . GLY A 1 95 ? -16.313 -0.238 10.576 1.00 51.38 95 GLY A CA 1
ATOM 770 C C . GLY A 1 95 ? -17.162 0.902 11.145 1.00 51.38 95 GLY A C 1
ATOM 771 O O . GLY A 1 95 ? -17.619 0.809 12.281 1.00 51.38 95 GLY A O 1
ATOM 772 N N . LEU A 1 96 ? -17.445 1.936 10.344 1.00 50.28 96 LEU A N 1
ATOM 773 C CA . LEU A 1 96 ? -18.334 3.040 10.730 1.00 50.28 96 LEU A CA 1
ATOM 774 C C . LEU A 1 96 ? -19.802 2.609 10.858 1.00 50.28 96 LEU A C 1
ATOM 776 O O . LEU A 1 96 ? -20.530 3.165 11.675 1.00 50.28 96 LEU A O 1
ATOM 780 N N . PHE A 1 97 ? -20.238 1.598 10.102 1.00 48.94 97 PHE A N 1
ATOM 781 C CA . PHE A 1 97 ? -21.634 1.152 10.117 1.00 48.94 97 PHE A CA 1
ATOM 782 C C . PHE A 1 97 ? -21.983 0.262 11.324 1.00 48.94 97 PHE A C 1
ATOM 784 O O . PHE A 1 97 ? -23.157 0.052 11.610 1.00 48.94 97 PHE A O 1
ATOM 791 N N . ARG A 1 98 ? -20.987 -0.250 12.064 1.00 45.97 98 ARG A N 1
ATOM 792 C CA . ARG A 1 98 ? -21.214 -1.119 13.237 1.00 45.97 98 ARG A CA 1
ATOM 793 C C . ARG A 1 98 ? -21.259 -0.370 14.576 1.00 45.97 98 ARG A C 1
ATOM 795 O O . ARG A 1 98 ? -21.607 -0.975 15.580 1.00 45.97 98 ARG A O 1
ATOM 802 N N . VAL A 1 99 ? -20.922 0.922 14.613 1.00 41.81 99 VAL A N 1
ATOM 803 C CA . VAL A 1 99 ? -20.922 1.726 15.859 1.00 41.81 99 VAL A CA 1
ATOM 804 C C . VAL A 1 99 ? -22.282 2.406 16.120 1.00 41.81 99 VAL A C 1
ATOM 806 O O . VAL A 1 99 ? -22.471 3.021 17.163 1.00 41.81 99 VAL A O 1
ATOM 809 N N . PHE A 1 100 ? -23.260 2.253 15.220 1.00 40.41 100 PHE A N 1
ATOM 810 C CA . PHE A 1 100 ? -24.599 2.851 15.342 1.00 40.41 100 PHE A CA 1
ATOM 811 C C . PHE A 1 100 ? -25.750 1.833 15.231 1.00 40.41 100 PHE A C 1
ATOM 813 O O . PHE A 1 100 ? -26.758 2.124 14.590 1.00 40.41 100 PHE A O 1
ATOM 820 N N . SER A 1 101 ? -25.625 0.647 15.838 1.00 37.03 101 SER A N 1
ATOM 821 C CA . SER A 1 101 ? -26.760 -0.277 16.004 1.00 37.03 101 SER A CA 1
ATOM 822 C C . SER A 1 101 ? -26.867 -0.815 17.417 1.00 37.03 101 SER A C 1
ATOM 824 O O . SER A 1 101 ? -25.822 -0.914 18.094 1.00 37.03 101 SER A O 1
#

Organism: Cephalotus follicularis (NCBI:txid3775)

Sequence (101 aa):
KYASDIFKRASLIGSKTSTSPLEQNVILRYDNGELLLNPILYRQLVGSLVYLTMTRLDIVYVVHLVIQFMDVPRSTHFVAVLCILRYVKETLFYGLFRVFS

Radius of gyration: 13.79 Å; chains: 1; bounding box: 41×24×34 Å

Foldseek 3Di:
DVVVVLVVVLCVVPVDPDPALDDPPLPDDPPPAAWDPDLPVLLVLLVVVVVVCVVDVSCVVLSVVLVVCSVTDHSSSVSSSVSNVVNVVVCVVVVVVVVPD

pLDDT: mean 72.95, std 18.43, range [37.03, 93.81]

Secondary structure (DSSP, 8-state):
-HHHHHHHHHHHHT-S--SSSS-TT----TTSSPBPS-HHHHHHHHHHHHHHHTT-GGGHHHHHHHHTTSSS-BHHHHHHHHHHHHHHHHHHHHHHHTS--